Protein AF-A0A3K5JTF3-F1 (afdb_monomer)

Secondary structure (DSSP, 8-state):
--PPPHHHHHHHHHHHHHHHT-TTTTSHHHHHHHIIIIITTTHHHHHHHHHHTT-S-HHHHHHHHHT--HHHHHHHHHHHHTTTT-TTHHHHHHHS-------

Radius of gyration: 13.22 Å; Cα contacts (8 Å, |Δi|>4): 84; chains: 1; bounding box: 24×32×33 Å

Solvent-accessible surface area (backbone atoms only — not comparable to full-atom values): 6008 Å² total; per-residue (Å²): 133,89,76,77,52,72,66,60,52,52,52,50,54,50,54,52,52,58,47,70,70,42,90,58,49,82,38,68,69,52,39,43,50,44,44,30,64,43,49,49,67,40,41,72,60,52,52,50,49,28,54,73,72,68,42,94,39,61,41,59,43,48,15,66,73,70,73,45,55,54,68,39,38,45,49,46,51,56,60,46,59,75,31,63,86,47,95,57,28,44,61,61,43,65,72,49,76,80,68,66,81,81,125

pLDDT: mean 85.91, std 11.04, range [42.41, 94.75]

Mean predicted aligned error: 5.28 Å

Foldseek 3Di:
DDDDDPVLLVVLVVLLVVLLPDPCSVPQLNVLLCCLVPCLVCVVVLQVNCVVVVHPGSLRVVCVSSVHDSVLSVQSVVLLVVLSPPPPSSVVSSVDRRDGPPD

Structure (mmCIF, N/CA/C/O backbone):
data_AF-A0A3K5JTF3-F1
#
_entry.id   AF-A0A3K5JTF3-F1
#
loop_
_atom_site.group_PDB
_atom_site.id
_atom_site.type_symbol
_atom_site.label_atom_id
_atom_site.label_alt_id
_atom_site.label_comp_id
_atom_site.label_asym_id
_atom_site.label_entity_id
_atom_site.label_seq_id
_atom_site.pdbx_PDB_ins_code
_atom_site.Cartn_x
_atom_site.Cartn_y
_atom_site.Cartn_z
_atom_site.occupancy
_atom_site.B_iso_or_equiv
_atom_site.auth_seq_id
_atom_site.auth_comp_id
_atom_site.auth_asym_id
_atom_site.auth_atom_id
_atom_site.pdbx_PDB_model_num
ATOM 1 N N . MET A 1 1 ? -7.250 -12.355 18.679 1.00 44.47 1 MET A N 1
ATOM 2 C CA . MET A 1 1 ? -6.580 -11.072 18.383 1.00 44.47 1 MET A CA 1
ATOM 3 C C . MET A 1 1 ? -5.114 -11.390 18.124 1.00 44.47 1 MET A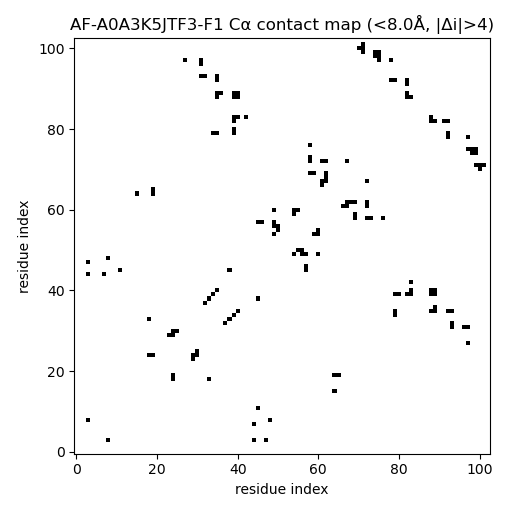 C 1
ATOM 5 O O . MET A 1 1 ? -4.430 -11.790 19.055 1.00 44.47 1 MET A O 1
ATOM 9 N N . GLN A 1 2 ? -4.667 -11.393 16.864 1.00 52.03 2 GLN A N 1
ATOM 10 C CA . GLN A 1 2 ? -3.254 -11.638 16.549 1.00 52.03 2 GLN A CA 1
ATOM 11 C C . GLN A 1 2 ? -2.470 -10.369 16.893 1.00 52.03 2 GLN A C 1
ATOM 13 O O . GLN A 1 2 ? -2.687 -9.321 16.290 1.00 52.03 2 GLN A O 1
ATOM 18 N N . TYR A 1 3 ? -1.619 -10.455 17.912 1.00 55.59 3 TYR A N 1
ATOM 19 C CA . TYR A 1 3 ? -0.697 -9.385 18.268 1.00 55.59 3 TYR A CA 1
ATOM 20 C C . TYR A 1 3 ? 0.485 -9.430 17.299 1.00 55.59 3 TYR A C 1
ATOM 22 O O . TYR A 1 3 ? 1.204 -10.427 17.241 1.00 55.59 3 TYR A O 1
ATOM 30 N N . ILE A 1 4 ? 0.677 -8.355 16.538 1.00 60.81 4 ILE A N 1
ATOM 31 C CA . ILE A 1 4 ? 1.922 -8.116 15.806 1.00 60.81 4 ILE A CA 1
ATOM 32 C C . ILE A 1 4 ? 3.049 -8.021 16.833 1.00 60.81 4 ILE A C 1
ATOM 34 O O . ILE A 1 4 ? 2.914 -7.320 17.841 1.00 60.81 4 ILE A O 1
ATOM 38 N N . LYS A 1 5 ? 4.153 -8.738 16.606 1.00 63.28 5 LYS A N 1
ATOM 39 C CA . LYS A 1 5 ? 5.325 -8.616 17.476 1.00 63.28 5 LYS A CA 1
ATOM 40 C C . LYS A 1 5 ? 5.875 -7.198 17.334 1.00 63.28 5 LYS A C 1
ATOM 42 O O . LYS A 1 5 ? 5.930 -6.672 16.230 1.00 63.28 5 LYS A O 1
ATOM 47 N N . SER A 1 6 ? 6.341 -6.589 18.422 1.00 63.56 6 SER A N 1
ATOM 48 C CA . SER A 1 6 ? 6.939 -5.238 18.399 1.00 63.56 6 SER A CA 1
ATOM 49 C C . SER A 1 6 ? 8.009 -5.059 17.308 1.00 63.56 6 SER A C 1
ATOM 51 O O . SER A 1 6 ? 8.143 -3.978 16.740 1.00 63.56 6 SER A O 1
ATOM 53 N N . TYR A 1 7 ? 8.722 -6.137 16.975 1.00 66.56 7 TYR A N 1
ATOM 54 C CA . TYR A 1 7 ? 9.679 -6.199 15.872 1.00 66.56 7 TYR A CA 1
ATOM 55 C C . TYR A 1 7 ? 9.057 -5.925 14.492 1.00 66.56 7 TYR A C 1
ATOM 57 O O . TYR A 1 7 ? 9.593 -5.128 13.726 1.00 66.56 7 TYR A O 1
ATOM 65 N N . ASP A 1 8 ? 7.921 -6.550 14.184 1.00 75.06 8 ASP A N 1
ATOM 66 C CA . ASP A 1 8 ? 7.235 -6.403 12.896 1.00 75.06 8 ASP A CA 1
ATOM 67 C C . ASP A 1 8 ? 6.706 -4.970 12.732 1.00 75.06 8 ASP A C 1
ATOM 69 O O . ASP 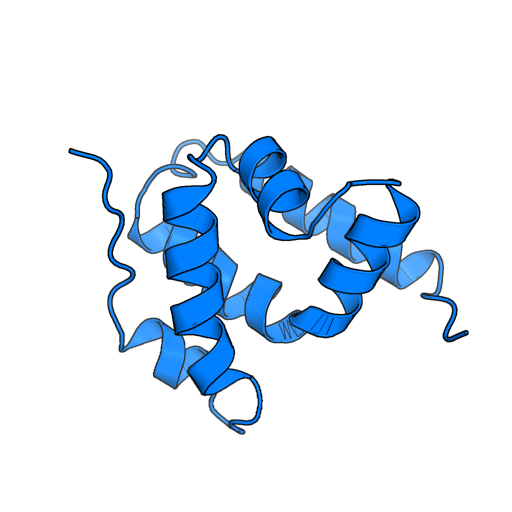A 1 8 ? 6.806 -4.375 11.663 1.00 75.06 8 ASP A O 1
ATOM 73 N N . PHE A 1 9 ? 6.229 -4.372 13.826 1.00 78.19 9 PHE A N 1
ATOM 74 C CA . PHE A 1 9 ? 5.804 -2.974 13.854 1.00 78.19 9 PHE A CA 1
ATOM 75 C C . PHE A 1 9 ? 6.962 -2.018 13.550 1.00 78.19 9 PHE A C 1
ATOM 77 O O . PHE A 1 9 ? 6.865 -1.184 12.651 1.00 78.19 9 PHE A O 1
ATOM 84 N N . ALA A 1 10 ? 8.087 -2.173 14.257 1.00 84.75 10 ALA A N 1
ATOM 85 C CA . ALA A 1 10 ? 9.283 -1.376 14.007 1.00 84.75 10 ALA A CA 1
ATOM 86 C C . ALA A 1 10 ? 9.766 -1.543 12.558 1.00 84.75 10 ALA A C 1
ATOM 88 O O . ALA A 1 10 ? 10.092 -0.556 11.902 1.00 84.75 10 ALA A O 1
ATOM 89 N N . HIS A 1 11 ? 9.734 -2.771 12.027 1.00 88.50 11 HIS A N 1
ATOM 90 C CA . HIS A 1 11 ? 10.071 -3.044 10.634 1.00 88.50 11 HIS A CA 1
ATOM 91 C C . HIS A 1 11 ? 9.194 -2.246 9.659 1.00 88.50 11 HIS A C 1
ATOM 93 O O . HIS A 1 11 ? 9.723 -1.620 8.734 1.00 88.50 11 HIS A O 1
ATOM 99 N N . TYR A 1 12 ? 7.873 -2.231 9.870 1.00 90.00 12 TYR A N 1
ATOM 100 C CA . TYR A 1 12 ? 6.955 -1.520 8.984 1.00 90.00 12 TYR A CA 1
ATOM 101 C C . TYR A 1 12 ? 7.153 -0.011 9.028 1.00 90.00 12 TYR A C 1
ATOM 103 O O . TYR A 1 12 ? 7.310 0.626 7.983 1.00 90.00 12 TYR A O 1
ATOM 111 N N . THR A 1 13 ? 7.234 0.547 10.232 1.00 87.31 13 THR A N 1
ATOM 112 C CA . THR A 1 13 ? 7.437 1.981 10.434 1.00 87.31 13 THR A CA 1
ATOM 113 C C . THR A 1 13 ? 8.778 2.438 9.860 1.00 87.31 13 THR A C 1
ATOM 115 O O . THR A 1 13 ? 8.837 3.451 9.167 1.00 87.31 13 THR A O 1
ATOM 118 N N . THR A 1 14 ? 9.858 1.671 10.047 1.00 92.56 14 THR A N 1
ATOM 119 C CA . THR A 1 14 ? 11.166 1.979 9.446 1.00 92.56 14 THR A CA 1
ATOM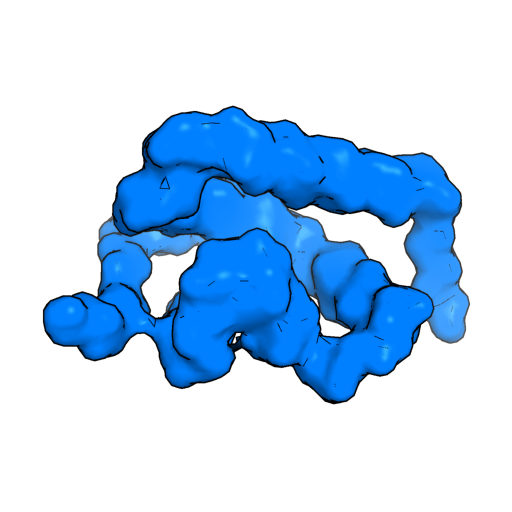 120 C C . THR A 1 14 ? 11.113 1.962 7.919 1.00 92.56 14 THR A C 1
ATOM 122 O O . THR A 1 14 ? 11.635 2.876 7.283 1.00 92.56 14 THR A O 1
ATOM 125 N N . ARG A 1 15 ? 10.468 0.958 7.310 1.00 92.81 15 ARG A N 1
ATOM 126 C CA . ARG A 1 15 ? 10.316 0.870 5.846 1.00 92.81 15 ARG A CA 1
ATOM 127 C C . ARG A 1 15 ? 9.541 2.059 5.280 1.00 92.81 15 ARG A C 1
ATOM 129 O O . ARG A 1 15 ? 9.981 2.634 4.285 1.00 92.81 15 ARG A O 1
ATOM 136 N N . ILE A 1 16 ? 8.440 2.445 5.927 1.00 92.75 16 ILE A N 1
ATOM 137 C CA . ILE A 1 16 ? 7.657 3.631 5.558 1.00 92.75 16 ILE A CA 1
ATOM 138 C C . ILE A 1 16 ? 8.514 4.894 5.693 1.00 92.75 16 ILE A C 1
ATOM 140 O O . ILE A 1 16 ? 8.641 5.649 4.734 1.00 92.75 16 ILE A O 1
ATOM 144 N N . ASN A 1 17 ? 9.192 5.090 6.824 1.00 92.25 17 ASN A N 1
ATOM 145 C CA . ASN A 1 17 ? 10.033 6.268 7.046 1.00 92.25 17 ASN A CA 1
ATOM 146 C C . ASN A 1 17 ? 11.165 6.388 6.017 1.00 92.25 17 ASN A C 1
ATOM 148 O O . ASN A 1 17 ? 11.400 7.472 5.484 1.00 92.25 17 ASN A O 1
ATOM 152 N N . HIS A 1 18 ? 11.838 5.282 5.686 1.00 93.75 18 HIS A N 1
ATOM 153 C CA . HIS A 1 18 ? 12.854 5.271 4.633 1.00 93.75 18 HIS A CA 1
ATOM 154 C C . HIS A 1 18 ? 12.272 5.645 3.267 1.00 93.75 18 HIS A C 1
ATOM 156 O O . HIS A 1 18 ? 12.910 6.377 2.511 1.00 93.75 18 HIS A O 1
ATOM 162 N N . PHE A 1 19 ? 11.058 5.190 2.946 1.00 93.69 19 PHE A N 1
ATOM 163 C CA . PHE A 1 19 ? 10.378 5.600 1.721 1.00 93.69 19 PHE A CA 1
ATOM 164 C C . PHE A 1 19 ? 10.076 7.104 1.712 1.00 93.69 19 PHE A C 1
ATOM 166 O O . PHE A 1 19 ? 10.369 7.782 0.728 1.00 93.69 19 PHE A O 1
ATOM 173 N N . LEU A 1 20 ? 9.571 7.655 2.820 1.00 92.12 20 LEU A N 1
ATOM 174 C CA . LEU A 1 20 ? 9.245 9.080 2.933 1.00 92.12 20 LEU A CA 1
ATOM 175 C C . LEU A 1 20 ? 10.470 9.994 2.815 1.00 92.12 20 LEU A C 1
ATOM 177 O O . LEU A 1 20 ? 10.344 11.138 2.385 1.00 92.12 20 LEU A O 1
ATOM 181 N N . GLN A 1 21 ? 11.667 9.504 3.127 1.00 93.94 21 GLN A N 1
ATOM 182 C CA . GLN A 1 21 ? 12.912 10.260 2.963 1.00 93.94 21 GLN A CA 1
ATOM 183 C C . GLN A 1 21 ? 13.409 10.323 1.509 1.00 93.94 21 GLN A C 1
ATOM 185 O O . GLN A 1 21 ? 14.306 11.110 1.199 1.00 93.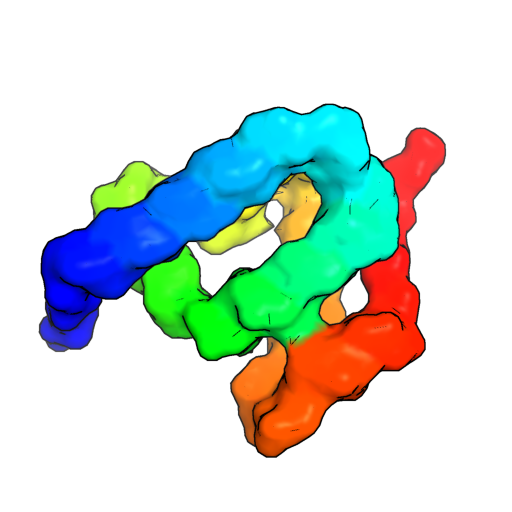94 21 GLN A O 1
ATOM 190 N N . ARG A 1 22 ? 12.835 9.533 0.593 1.00 92.88 22 ARG A N 1
ATOM 191 C CA . ARG A 1 22 ? 13.221 9.557 -0.821 1.00 92.88 22 ARG A CA 1
ATOM 192 C C . ARG A 1 22 ? 12.792 10.859 -1.499 1.00 92.88 22 ARG A C 1
ATOM 194 O O . ARG A 1 22 ? 11.652 11.303 -1.369 1.00 92.88 22 ARG A O 1
ATOM 201 N N . LYS A 1 23 ? 13.694 11.441 -2.296 1.00 92.00 23 LYS A N 1
ATOM 202 C CA . LYS A 1 23 ? 13.417 12.643 -3.108 1.00 92.00 23 LYS A CA 1
ATOM 203 C C . LYS A 1 23 ? 12.433 12.366 -4.247 1.00 92.00 23 LYS A C 1
ATOM 205 O O . LYS A 1 23 ? 11.659 13.237 -4.618 1.00 92.00 23 LYS A O 1
ATOM 210 N N . ASP A 1 24 ? 12.458 11.149 -4.780 1.00 91.88 24 ASP A N 1
ATOM 211 C CA . ASP A 1 24 ? 11.630 10.678 -5.890 1.00 91.88 24 ASP A CA 1
ATOM 212 C C . ASP A 1 24 ? 10.359 9.951 -5.419 1.00 91.88 24 ASP A C 1
ATOM 214 O O . ASP A 1 24 ? 9.713 9.280 -6.217 1.00 91.88 24 ASP A O 1
ATOM 218 N N . ARG A 1 25 ? 9.973 10.082 -4.139 1.00 88.75 25 ARG A N 1
ATOM 219 C CA . ARG A 1 25 ? 8.841 9.345 -3.546 1.00 88.75 25 ARG A CA 1
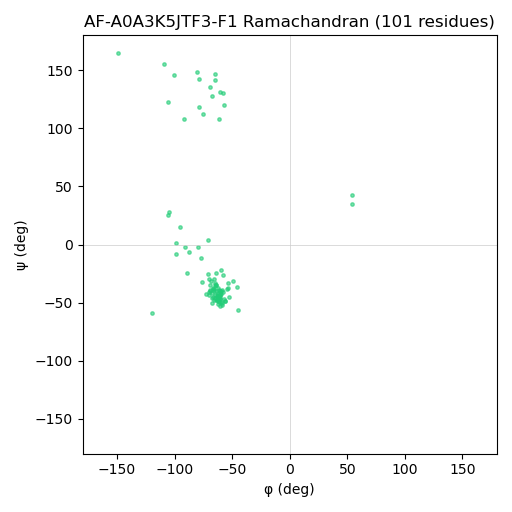ATOM 220 C C . ARG A 1 25 ? 7.488 9.597 -4.212 1.00 88.75 25 ARG A C 1
ATOM 222 O O . ARG A 1 25 ? 6.605 8.771 -4.064 1.00 88.75 25 ARG A O 1
ATOM 229 N N . GLN A 1 26 ? 7.332 10.720 -4.917 1.00 88.38 26 GLN A N 1
ATOM 230 C CA . GLN A 1 26 ? 6.120 11.060 -5.676 1.00 88.38 26 GLN A CA 1
ATOM 231 C C . GLN A 1 26 ? 6.171 10.577 -7.136 1.00 88.38 26 GLN A C 1
ATOM 233 O O . GLN A 1 26 ? 5.221 10.748 -7.892 1.00 88.38 26 GLN A O 1
ATOM 238 N N . ASN A 1 27 ? 7.279 9.971 -7.572 1.00 90.69 27 ASN A N 1
ATOM 239 C CA . ASN A 1 27 ? 7.340 9.354 -8.887 1.00 90.69 27 ASN A CA 1
ATOM 240 C C . ASN A 1 27 ? 6.411 8.134 -8.920 1.00 90.69 27 ASN A C 1
ATOM 242 O O . ASN A 1 27 ? 6.540 7.231 -8.093 1.00 90.69 27 ASN A O 1
ATOM 246 N N . ILE A 1 28 ? 5.530 8.071 -9.919 1.00 88.00 28 ILE A N 1
ATOM 247 C CA . ILE A 1 28 ? 4.536 6.999 -10.042 1.00 88.00 28 ILE A CA 1
ATOM 248 C C . ILE A 1 28 ? 5.150 5.594 -10.029 1.00 88.00 28 ILE A C 1
ATOM 250 O O . ILE A 1 28 ? 4.605 4.696 -9.399 1.00 88.00 28 ILE A O 1
ATOM 254 N N . LYS A 1 29 ? 6.319 5.396 -10.656 1.00 90.00 29 LYS A N 1
ATOM 255 C CA . LYS A 1 29 ? 6.998 4.090 -10.672 1.00 90.00 29 LYS A CA 1
ATOM 256 C C . LYS A 1 29 ? 7.536 3.717 -9.294 1.00 90.00 29 LYS A C 1
ATOM 258 O O . LYS A 1 29 ? 7.540 2.547 -8.936 1.00 90.00 29 LYS A O 1
ATOM 263 N N . VAL A 1 30 ? 7.993 4.709 -8.532 1.00 91.75 30 VAL A N 1
ATOM 264 C CA . VAL A 1 30 ? 8.527 4.527 -7.176 1.00 91.75 30 VAL A CA 1
ATOM 265 C C . VAL A 1 30 ? 7.397 4.231 -6.194 1.00 91.75 30 VAL A C 1
ATOM 267 O O . VAL A 1 30 ? 7.530 3.317 -5.382 1.00 91.75 30 VAL A O 1
ATOM 270 N N . LEU A 1 31 ? 6.273 4.946 -6.309 1.00 91.81 31 LEU A N 1
ATOM 271 C CA . LEU A 1 31 ? 5.044 4.635 -5.579 1.00 91.81 31 LEU A CA 1
ATOM 272 C C . LEU A 1 31 ? 4.573 3.222 -5.908 1.00 91.81 31 LEU A C 1
ATOM 274 O O . LEU A 1 31 ? 4.392 2.418 -4.999 1.00 91.81 31 LEU A O 1
ATOM 278 N N . GLN A 1 32 ? 4.447 2.895 -7.194 1.00 91.12 32 GLN A N 1
ATOM 279 C CA . GLN A 1 32 ? 4.017 1.574 -7.635 1.00 91.12 32 GLN A CA 1
ATOM 280 C C . GLN A 1 32 ? 4.903 0.463 -7.091 1.00 91.12 32 GLN A C 1
ATOM 282 O O . GLN A 1 32 ? 4.384 -0.494 -6.519 1.00 91.12 32 GLN A O 1
ATOM 287 N N . ASP A 1 33 ? 6.224 0.597 -7.202 1.00 93.12 33 ASP A N 1
ATOM 288 C CA . ASP A 1 33 ? 7.128 -0.408 -6.655 1.00 93.12 33 ASP A CA 1
ATOM 289 C C . ASP A 1 33 ? 6.953 -0.569 -5.142 1.00 93.12 33 ASP A C 1
ATOM 291 O O . ASP A 1 33 ? 6.920 -1.697 -4.654 1.00 93.12 33 ASP A O 1
ATOM 295 N N . PHE A 1 34 ? 6.751 0.519 -4.396 1.00 94.50 34 PHE A N 1
ATOM 296 C CA . PHE A 1 34 ? 6.525 0.432 -2.955 1.00 94.50 34 PHE A CA 1
ATOM 297 C C . PHE A 1 34 ? 5.187 -0.229 -2.604 1.00 94.50 34 PHE A C 1
ATOM 299 O O . PHE A 1 34 ? 5.136 -1.128 -1.762 1.00 94.50 34 PHE A O 1
ATOM 306 N N . PHE A 1 35 ? 4.104 0.164 -3.271 1.00 93.81 35 PHE A N 1
ATOM 307 C CA . PHE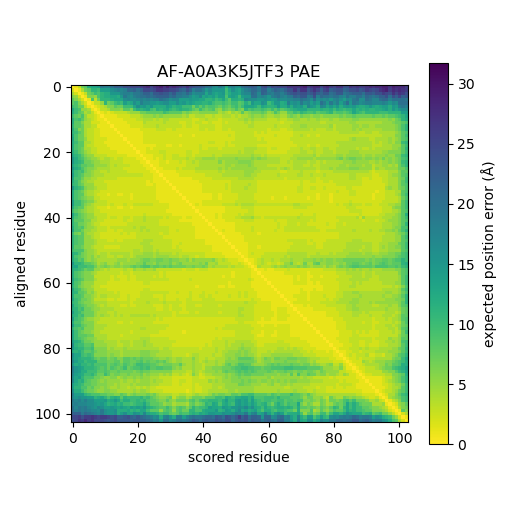 A 1 35 ? 2.785 -0.423 -3.060 1.00 93.81 35 PHE A CA 1
ATOM 308 C C . PHE A 1 35 ? 2.772 -1.919 -3.414 1.00 93.81 35 PHE A C 1
ATOM 310 O O . PHE A 1 35 ? 2.339 -2.734 -2.598 1.00 93.81 35 PHE A O 1
ATOM 317 N N . CYS A 1 36 ? 3.331 -2.305 -4.563 1.00 92.31 36 CYS A N 1
ATOM 318 C CA . CYS A 1 36 ? 3.403 -3.700 -5.001 1.00 92.31 36 CYS A CA 1
ATOM 319 C C . CYS A 1 36 ? 4.365 -4.555 -4.163 1.00 92.31 36 CYS A C 1
ATOM 321 O O . CYS A 1 36 ? 4.084 -5.721 -3.881 1.00 92.31 36 CYS A O 1
ATOM 323 N N . SER A 1 37 ? 5.520 -4.009 -3.777 1.00 91.38 37 SER A N 1
ATOM 324 C CA . SER A 1 37 ? 6.575 -4.785 -3.112 1.00 91.38 37 SER A CA 1
ATOM 325 C C . SER A 1 37 ? 6.438 -4.813 -1.593 1.00 91.38 37 SER A C 1
ATOM 327 O O . SER A 1 37 ? 6.950 -5.734 -0.960 1.00 91.38 37 SER A O 1
ATOM 329 N N . PHE A 1 38 ? 5.783 -3.817 -0.994 1.00 93.19 38 PHE A N 1
ATOM 330 C CA . PHE A 1 38 ? 5.696 -3.684 0.456 1.00 93.19 38 PHE A CA 1
ATOM 331 C C . PHE A 1 38 ? 4.252 -3.715 0.960 1.00 93.19 38 PHE A C 1
ATOM 333 O O . PHE A 1 38 ? 3.909 -4.625 1.711 1.00 93.19 38 PHE A O 1
ATOM 340 N N . ILE A 1 39 ? 3.387 -2.800 0.512 1.00 93.69 39 ILE A N 1
ATOM 341 C CA . ILE A 1 39 ? 1.998 -2.734 1.007 1.00 93.69 39 ILE A CA 1
ATOM 342 C C . ILE A 1 39 ? 1.227 -4.016 0.673 1.00 93.69 39 ILE A C 1
ATOM 344 O O . ILE A 1 39 ? 0.647 -4.635 1.560 1.00 93.69 39 ILE A O 1
ATOM 348 N N . LEU A 1 40 ? 1.285 -4.475 -0.578 1.00 92.06 40 LEU A N 1
ATOM 349 C CA . LEU A 1 40 ? 0.661 -5.726 -1.015 1.00 92.06 40 LEU A CA 1
ATOM 350 C C . LEU A 1 40 ? 1.279 -6.962 -0.348 1.00 92.06 40 LEU A C 1
ATOM 352 O O . LEU A 1 40 ? 0.597 -7.954 -0.071 1.00 92.06 40 LEU A O 1
ATOM 356 N N . TYR A 1 41 ? 2.588 -6.933 -0.099 1.00 88.75 41 TYR A N 1
ATOM 357 C CA . TYR A 1 41 ? 3.269 -8.072 0.503 1.00 88.75 41 TYR A CA 1
ATOM 358 C C . TYR A 1 41 ? 2.874 -8.251 1.972 1.00 88.75 41 TYR A C 1
ATOM 360 O O . TYR A 1 41 ? 2.576 -9.373 2.381 1.00 88.75 41 TYR A O 1
ATOM 368 N N . TYR A 1 42 ? 2.805 -7.146 2.717 1.00 89.56 42 TYR A N 1
ATOM 369 C CA . TYR A 1 42 ? 2.510 -7.098 4.149 1.00 89.56 42 TYR A CA 1
ATOM 370 C C . TYR A 1 42 ? 1.088 -6.610 4.456 1.00 89.56 42 TYR A C 1
ATOM 372 O O . TYR A 1 42 ? 0.858 -6.051 5.525 1.00 89.56 42 TYR A O 1
ATOM 380 N N . TRP A 1 43 ? 0.134 -6.828 3.545 1.00 89.31 43 TRP A N 1
ATOM 381 C CA . TRP A 1 43 ? -1.225 -6.272 3.602 1.00 89.31 43 TRP A CA 1
ATOM 382 C C . TRP A 1 43 ? -1.877 -6.370 4.988 1.00 89.31 43 TRP A C 1
ATOM 384 O O . TRP A 1 43 ? -2.237 -5.354 5.580 1.00 89.31 43 TRP A O 1
ATOM 394 N N . ASP A 1 44 ? -1.965 -7.578 5.549 1.00 88.81 44 ASP A N 1
ATOM 395 C CA . ASP A 1 44 ? -2.588 -7.798 6.861 1.00 88.81 44 ASP A CA 1
ATOM 396 C C . ASP A 1 44 ? -1.818 -7.103 7.992 1.00 88.81 44 ASP A C 1
ATOM 398 O O . ASP A 1 44 ? -2.415 -6.566 8.927 1.00 88.81 44 ASP A O 1
ATOM 402 N N . GLY A 1 45 ? -0.488 -7.054 7.881 1.00 90.06 45 GLY A N 1
ATOM 403 C CA . GLY A 1 45 ? 0.381 -6.324 8.800 1.00 90.06 45 GLY A CA 1
ATOM 404 C C . GLY A 1 45 ? 0.114 -4.819 8.780 1.00 90.06 45 GLY A C 1
ATOM 405 O O . GLY A 1 45 ? 0.001 -4.202 9.837 1.00 90.06 45 GLY A O 1
ATOM 406 N N . ILE A 1 46 ? -0.065 -4.244 7.589 1.00 91.31 46 ILE A N 1
ATOM 407 C CA . ILE A 1 46 ? -0.409 -2.829 7.401 1.00 91.31 46 ILE A CA 1
ATOM 408 C C . ILE A 1 46 ? -1.820 -2.525 7.924 1.00 91.31 46 ILE A C 1
ATOM 410 O O . ILE A 1 46 ? -2.012 -1.521 8.609 1.00 91.31 46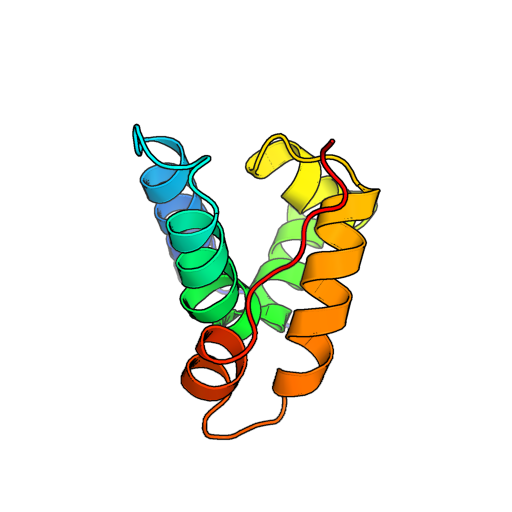 ILE A O 1
ATOM 414 N N . VAL A 1 47 ? -2.802 -3.400 7.678 1.00 90.31 47 VAL A N 1
ATOM 415 C CA . VAL A 1 47 ? -4.167 -3.252 8.222 1.00 90.31 47 VAL A CA 1
ATOM 416 C C . VAL A 1 47 ? -4.155 -3.248 9.752 1.00 90.31 47 VAL A C 1
ATOM 418 O O . VAL A 1 47 ? -4.870 -2.476 10.393 1.00 90.31 47 VAL A O 1
ATOM 421 N N . LEU A 1 48 ? -3.352 -4.111 10.365 1.00 89.38 48 LEU A N 1
ATOM 422 C CA . LEU A 1 48 ? -3.208 -4.160 11.817 1.00 89.38 48 LEU A CA 1
ATOM 423 C C . LEU A 1 48 ? -2.461 -2.933 12.365 1.00 89.38 48 LEU A C 1
ATOM 425 O O . LEU A 1 48 ? -2.897 -2.384 13.376 1.00 89.38 48 LEU A O 1
ATOM 429 N N . LEU A 1 49 ? -1.406 -2.467 11.687 1.00 88.69 49 LEU A N 1
ATOM 430 C CA . LEU A 1 49 ? -0.700 -1.218 12.008 1.00 88.69 49 LEU A CA 1
ATOM 431 C C . LEU A 1 49 ? -1.666 -0.022 12.011 1.00 88.69 49 LEU A C 1
ATOM 433 O O . LEU A 1 49 ? -1.736 0.707 12.995 1.00 88.69 49 LEU A O 1
ATOM 437 N N . CYS A 1 50 ? -2.487 0.114 10.968 1.00 90.69 50 CYS A N 1
ATOM 438 C CA . CYS A 1 50 ? -3.537 1.131 10.867 1.00 90.69 50 CYS A CA 1
ATOM 439 C C . CYS A 1 50 ? -4.475 1.128 12.090 1.00 90.69 50 CYS A C 1
ATOM 441 O O . CYS A 1 50 ? -4.782 2.180 12.654 1.00 90.69 50 CYS A O 1
ATOM 443 N N . LYS A 1 51 ? -4.911 -0.060 12.533 1.00 89.00 51 LYS A N 1
ATOM 444 C CA . LYS A 1 51 ? -5.769 -0.207 13.722 1.00 89.00 51 LYS A CA 1
ATOM 445 C C . LYS A 1 51 ? -5.052 0.200 15.011 1.00 89.00 51 LYS A C 1
ATOM 447 O O . LYS A 1 51 ? -5.677 0.787 15.890 1.00 89.00 51 LYS A O 1
ATOM 452 N N . GLN A 1 52 ? -3.762 -0.112 15.142 1.00 86.06 52 GLN A N 1
ATOM 453 C CA . GLN A 1 52 ? -2.961 0.257 16.315 1.00 86.06 52 GLN A CA 1
ATOM 454 C C . GLN A 1 52 ? -2.709 1.764 16.399 1.00 86.06 52 GLN A C 1
ATOM 456 O O . GLN A 1 52 ? -2.829 2.338 17.480 1.00 86.06 52 GLN A O 1
ATOM 461 N N . GLU A 1 53 ? -2.470 2.408 15.258 1.00 85.75 53 GLU A N 1
ATOM 462 C CA . GLU A 1 53 ? -2.379 3.868 15.112 1.00 85.75 53 GLU A CA 1
ATOM 463 C C . GLU A 1 53 ? -3.745 4.574 15.251 1.00 85.75 53 GLU A C 1
ATOM 465 O O . GLU A 1 53 ? -3.842 5.790 15.092 1.00 85.75 53 GLU A O 1
ATOM 470 N N . LYS A 1 54 ? -4.815 3.821 15.562 1.00 88.50 54 LYS A N 1
ATOM 471 C CA . LYS A 1 54 ? -6.191 4.308 15.759 1.00 88.50 54 LYS A CA 1
ATOM 472 C C . LYS A 1 54 ? -6.713 5.128 14.576 1.00 88.50 54 LYS A C 1
ATOM 474 O O . LYS A 1 54 ? -7.465 6.084 14.763 1.00 88.50 54 LYS A O 1
ATOM 479 N N . LYS A 1 55 ? -6.311 4.760 13.360 1.00 88.31 55 LYS A N 1
ATOM 480 C CA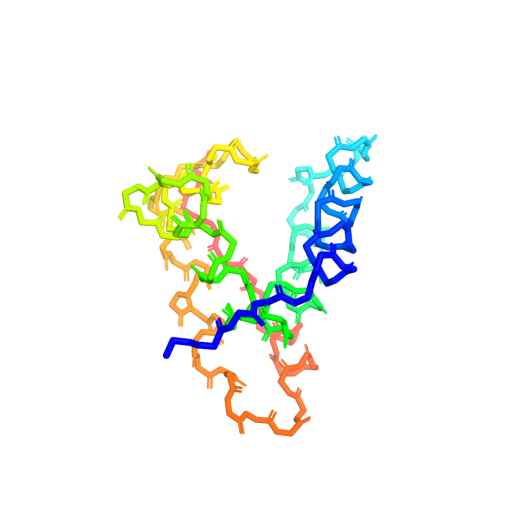 . LYS A 1 55 ? -6.800 5.388 12.132 1.00 88.31 55 LYS A CA 1
ATOM 481 C C . LYS A 1 55 ? -8.158 4.813 11.748 1.00 88.31 55 LYS A C 1
ATOM 483 O O . LYS A 1 55 ? -8.440 3.646 12.014 1.00 88.31 55 LYS A O 1
ATOM 488 N N . GLU A 1 56 ? -8.985 5.650 11.129 1.00 88.00 56 GLU A N 1
ATOM 489 C CA . GLU A 1 56 ? -10.361 5.311 10.753 1.00 88.00 56 GLU A CA 1
ATOM 490 C C . GLU A 1 56 ? -10.413 4.198 9.698 1.00 88.00 56 GLU A C 1
ATOM 492 O O . GLU A 1 56 ? -11.185 3.248 9.828 1.00 88.00 56 GLU A O 1
ATOM 497 N N . SER A 1 57 ? -9.542 4.274 8.689 1.00 92.81 57 SER A N 1
ATOM 498 C CA . SER A 1 57 ? -9.419 3.260 7.646 1.00 92.81 57 SER A CA 1
ATOM 499 C C . SER A 1 57 ? -7.988 3.161 7.112 1.00 92.81 57 SER A C 1
ATOM 501 O O . SER A 1 57 ? -7.163 4.056 7.329 1.00 92.81 57 SER A O 1
ATOM 503 N N . ILE A 1 58 ? -7.688 2.068 6.400 1.00 93.06 58 ILE A N 1
ATOM 504 C CA . ILE A 1 58 ? -6.383 1.884 5.750 1.00 93.06 58 ILE A CA 1
ATOM 505 C C . ILE A 1 58 ? -6.155 2.944 4.670 1.00 93.06 58 ILE A C 1
ATOM 507 O O . ILE A 1 58 ? -5.038 3.425 4.515 1.00 93.06 58 ILE A O 1
ATOM 511 N N . GLU A 1 59 ? -7.210 3.359 3.974 1.00 94.75 59 GLU A N 1
ATOM 512 C CA . GLU A 1 59 ? -7.165 4.436 2.993 1.00 94.75 59 GLU A CA 1
ATOM 513 C C . GLU A 1 59 ? -6.710 5.732 3.659 1.00 94.75 59 GLU A C 1
ATOM 515 O O . GLU A 1 59 ? -5.748 6.337 3.196 1.00 94.75 59 GLU A O 1
ATOM 520 N N . HIS A 1 60 ? -7.330 6.097 4.788 1.00 93.12 60 HIS A N 1
ATOM 521 C CA . HIS A 1 60 ? -6.991 7.310 5.535 1.00 93.12 60 HIS A CA 1
ATOM 522 C C . HIS A 1 60 ? -5.564 7.265 6.086 1.00 93.12 60 HIS A C 1
ATOM 524 O O . HIS A 1 60 ? -4.823 8.246 6.062 1.00 93.12 60 HIS A O 1
ATOM 530 N N . PHE A 1 61 ? -5.147 6.098 6.572 1.00 94.06 61 PHE A N 1
ATOM 531 C CA . PHE A 1 61 ? -3.787 5.901 7.053 1.00 94.06 61 PHE A CA 1
ATOM 532 C C . PHE A 1 61 ? -2.748 6.095 5.941 1.00 94.06 61 PHE A C 1
ATOM 534 O O . PHE A 1 61 ? -1.752 6.795 6.125 1.00 94.06 61 PHE A O 1
ATOM 541 N N . LEU A 1 62 ? -2.975 5.493 4.773 1.00 93.81 62 LEU A N 1
ATOM 542 C CA . LEU A 1 62 ? -2.036 5.579 3.660 1.00 93.81 62 LEU A CA 1
ATOM 543 C C . LEU A 1 62 ? -2.110 6.947 2.961 1.00 93.81 62 LEU A C 1
ATOM 545 O O . LEU A 1 62 ? -1.072 7.445 2.532 1.00 93.81 62 LEU A O 1
ATOM 549 N N . SER A 1 63 ? -3.272 7.604 2.899 1.00 93.75 63 SER A N 1
ATOM 550 C CA . SER A 1 63 ? -3.388 8.960 2.343 1.00 93.75 63 SER A CA 1
ATOM 551 C C . SER A 1 63 ? -2.534 9.955 3.122 1.00 93.75 63 SER A C 1
ATOM 553 O O . SER A 1 63 ? -1.817 10.750 2.518 1.00 93.75 63 SER A O 1
ATOM 555 N N . GLU A 1 64 ? -2.535 9.867 4.456 1.00 91.50 64 GLU A N 1
ATOM 556 C CA . GLU A 1 64 ? -1.673 10.692 5.308 1.00 91.50 64 GLU A CA 1
ATOM 557 C C . GLU A 1 64 ? -0.187 10.392 5.076 1.00 91.50 64 GLU A C 1
ATOM 559 O O . GLU A 1 64 ? 0.602 11.317 4.878 1.00 91.50 64 GLU A O 1
ATOM 564 N N . ILE A 1 65 ? 0.198 9.109 5.056 1.00 91.25 65 ILE A N 1
ATOM 565 C CA . ILE A 1 65 ? 1.595 8.696 4.857 1.00 91.25 65 ILE A CA 1
ATOM 566 C C . ILE A 1 65 ? 2.125 9.185 3.508 1.00 91.25 65 ILE A C 1
ATOM 568 O O . ILE A 1 65 ? 3.177 9.817 3.448 1.00 91.25 65 ILE A O 1
ATOM 572 N N . PHE A 1 66 ? 1.419 8.887 2.419 1.00 90.44 66 PHE A N 1
ATOM 573 C CA . PHE A 1 66 ? 1.905 9.160 1.066 1.00 90.44 66 PHE A CA 1
ATOM 574 C C . PHE A 1 66 ? 1.568 10.569 0.573 1.00 90.44 66 PHE A C 1
ATOM 576 O O . PHE A 1 66 ? 2.067 10.974 -0.479 1.00 90.44 66 PHE A O 1
ATOM 583 N N . SER A 1 67 ? 0.781 11.330 1.344 1.00 89.81 67 SER A N 1
ATOM 584 C CA . SER A 1 67 ? 0.241 12.634 0.937 1.00 89.81 67 SER A CA 1
ATOM 585 C C . SER A 1 67 ? -0.508 12.545 -0.399 1.00 89.81 67 SER A C 1
ATOM 587 O O . SER A 1 67 ? -0.322 13.382 -1.279 1.00 89.81 67 SER A O 1
ATOM 589 N N . LEU A 1 68 ? -1.310 11.490 -0.555 1.00 90.44 68 LEU A N 1
ATOM 590 C CA . LEU A 1 68 ? -2.148 11.233 -1.728 1.00 90.44 68 LEU A CA 1
ATOM 591 C C . LEU A 1 68 ? -3.617 11.426 -1.364 1.00 90.44 68 LEU A C 1
ATOM 593 O O . LEU A 1 68 ? -3.999 11.261 -0.205 1.00 90.44 68 LEU A O 1
ATOM 597 N N . GLU A 1 69 ? -4.455 11.738 -2.349 1.00 92.25 69 GLU A N 1
ATOM 598 C CA . GLU A 1 69 ? -5.895 11.814 -2.121 1.00 92.25 69 GLU A CA 1
ATOM 599 C C . GLU A 1 69 ? -6.471 10.439 -1.756 1.00 92.25 69 GLU A C 1
ATOM 601 O O . GLU A 1 69 ? -6.047 9.399 -2.264 1.00 92.25 69 GLU A O 1
ATOM 606 N N . MET A 1 70 ? -7.502 10.430 -0.909 1.00 92.44 70 MET A N 1
ATOM 607 C CA . MET A 1 70 ? -8.211 9.206 -0.514 1.00 92.44 70 MET A CA 1
ATOM 608 C C . MET A 1 70 ? -8.704 8.391 -1.715 1.00 92.44 70 MET A C 1
ATOM 610 O O . MET A 1 70 ? -8.640 7.164 -1.696 1.00 92.44 70 MET A O 1
ATOM 614 N N . ASN A 1 71 ? -9.166 9.064 -2.773 1.00 91.50 71 ASN A N 1
ATOM 615 C CA . ASN A 1 71 ? -9.644 8.410 -3.992 1.00 91.50 71 ASN A CA 1
ATOM 616 C C . ASN A 1 71 ? -8.520 7.678 -4.734 1.00 91.50 71 ASN A C 1
ATOM 618 O O . ASN A 1 71 ? -8.734 6.566 -5.215 1.00 91.50 71 ASN A O 1
ATOM 622 N N . ASP A 1 72 ? -7.329 8.276 -4.788 1.00 90.81 72 ASP A N 1
ATOM 623 C CA . ASP A 1 72 ? -6.149 7.671 -5.401 1.00 90.81 72 ASP A CA 1
ATOM 624 C C . ASP A 1 72 ? -5.695 6.445 -4.604 1.00 90.81 72 ASP A C 1
ATOM 626 O O . ASP A 1 72 ? -5.473 5.379 -5.175 1.00 90.81 72 ASP A O 1
ATOM 630 N N . ILE A 1 73 ? -5.641 6.551 -3.273 1.00 93.50 73 ILE A N 1
ATOM 631 C CA . ILE A 1 73 ? -5.320 5.411 -2.405 1.00 93.50 73 ILE A CA 1
ATOM 632 C C . ILE A 1 73 ? -6.345 4.286 -2.558 1.00 93.50 73 ILE A C 1
ATOM 634 O O . ILE A 1 73 ? -5.958 3.127 -2.685 1.00 93.50 73 ILE A O 1
ATOM 638 N N . ASN A 1 74 ? -7.638 4.607 -2.571 1.00 92.62 74 ASN A N 1
ATOM 639 C CA . ASN A 1 74 ? -8.697 3.616 -2.743 1.00 92.62 74 ASN A CA 1
ATOM 640 C C . ASN A 1 74 ? -8.557 2.882 -4.089 1.00 92.62 74 ASN A C 1
ATOM 642 O O . ASN A 1 74 ? -8.612 1.652 -4.144 1.00 92.62 74 ASN A O 1
ATOM 646 N N . LEU A 1 75 ? -8.275 3.617 -5.170 1.00 90.75 75 LEU A N 1
ATOM 647 C CA . LEU A 1 75 ? -8.020 3.030 -6.484 1.00 90.75 75 LEU A CA 1
ATOM 648 C C . LEU A 1 75 ? -6.800 2.096 -6.464 1.00 90.75 75 LEU A C 1
ATOM 650 O O . LEU A 1 75 ? -6.900 0.959 -6.931 1.00 90.75 75 LEU A O 1
ATOM 654 N N . ILE A 1 76 ? -5.685 2.533 -5.869 1.00 90.81 76 ILE A N 1
ATOM 655 C CA . ILE A 1 76 ? -4.476 1.713 -5.718 1.00 90.81 76 ILE A CA 1
ATOM 656 C C . ILE A 1 76 ? -4.788 0.442 -4.923 1.00 90.81 76 ILE A C 1
ATOM 658 O O . ILE A 1 76 ? -4.477 -0.656 -5.374 1.00 90.81 76 ILE A O 1
ATOM 662 N N . LEU A 1 77 ? -5.429 0.555 -3.757 1.00 91.94 77 LEU A N 1
ATOM 663 C CA . LEU A 1 77 ? -5.760 -0.592 -2.908 1.00 91.94 77 LEU A CA 1
ATOM 664 C C . LEU A 1 77 ? -6.712 -1.572 -3.600 1.00 91.94 77 LEU A C 1
ATOM 666 O O . LEU A 1 77 ? -6.534 -2.783 -3.468 1.00 91.94 77 LEU A O 1
ATOM 670 N N . SER A 1 78 ? -7.676 -1.072 -4.374 1.00 90.25 78 SER A N 1
ATOM 671 C CA . SER A 1 78 ? -8.568 -1.899 -5.191 1.00 90.25 78 SER A CA 1
ATOM 672 C C . SER A 1 78 ? -7.793 -2.695 -6.248 1.00 90.25 78 SER A C 1
ATOM 674 O O . SER A 1 78 ? -7.997 -3.904 -6.384 1.00 90.25 78 SER A O 1
ATOM 676 N N . GLN A 1 79 ? -6.838 -2.057 -6.936 1.00 88.69 79 GLN A N 1
ATOM 677 C CA . GLN A 1 79 ? -5.945 -2.725 -7.891 1.00 88.69 79 GLN A CA 1
ATOM 678 C C . GLN A 1 79 ? -5.061 -3.771 -7.196 1.00 88.69 79 GLN A C 1
ATOM 680 O O . GLN A 1 79 ? -5.006 -4.920 -7.628 1.00 88.69 79 GLN A O 1
ATOM 685 N N . LEU A 1 80 ? -4.432 -3.417 -6.072 1.00 90.06 80 LEU A N 1
ATOM 686 C CA . LEU A 1 80 ? -3.612 -4.335 -5.274 1.00 90.06 80 LEU A CA 1
ATOM 687 C C . LEU A 1 80 ? -4.403 -5.553 -4.778 1.00 90.06 80 LEU A C 1
ATOM 689 O O . LEU A 1 80 ? -3.886 -6.672 -4.767 1.00 90.06 80 LEU A O 1
ATOM 693 N N . GLY A 1 81 ? -5.659 -5.346 -4.377 1.00 86.75 81 GLY A N 1
ATOM 694 C CA . GLY A 1 81 ? -6.531 -6.385 -3.836 1.00 86.75 81 GLY A CA 1
ATOM 695 C C . GLY A 1 81 ? -6.746 -7.565 -4.787 1.00 86.75 81 GLY A C 1
ATOM 696 O O . GLY A 1 81 ? -6.951 -8.685 -4.315 1.00 86.75 81 GLY A O 1
ATOM 697 N N . GLN A 1 82 ? -6.623 -7.343 -6.100 1.00 88.56 82 GLN A N 1
ATOM 698 C CA . GLN A 1 82 ? -6.721 -8.385 -7.129 1.00 88.56 82 GLN A CA 1
ATOM 699 C C . GLN A 1 82 ? -5.577 -9.404 -7.033 1.00 88.56 82 GLN A C 1
ATOM 701 O O . GLN A 1 82 ? -5.769 -10.583 -7.322 1.00 88.56 82 GLN A O 1
ATOM 706 N N . PHE A 1 83 ? -4.408 -8.977 -6.550 1.00 88.94 83 PHE A N 1
ATOM 707 C CA . PHE A 1 83 ? -3.195 -9.795 -6.505 1.00 88.94 83 PHE A CA 1
ATOM 708 C C . PHE A 1 83 ? -2.929 -10.422 -5.136 1.00 88.94 83 PHE A C 1
ATOM 710 O O . PHE A 1 83 ? -2.027 -11.245 -5.011 1.00 88.94 83 PHE A O 1
ATOM 717 N N . LYS A 1 84 ? -3.682 -10.068 -4.085 1.00 83.81 84 LYS A N 1
ATOM 718 C CA . LYS A 1 84 ? -3.345 -10.424 -2.688 1.00 83.81 84 LYS A CA 1
ATOM 719 C C . LYS A 1 84 ? -3.109 -11.924 -2.448 1.00 83.81 84 LYS A C 1
ATOM 721 O O . LYS A 1 84 ? -2.272 -12.285 -1.624 1.00 83.81 84 LYS A O 1
ATOM 726 N N . ASN A 1 85 ? -3.828 -12.772 -3.187 1.00 84.44 85 ASN A N 1
ATOM 727 C CA . ASN A 1 85 ? -3.799 -14.231 -3.068 1.00 84.44 85 ASN A CA 1
ATOM 728 C C . ASN A 1 85 ? -2.898 -14.911 -4.114 1.00 84.44 85 ASN A C 1
ATOM 730 O O . ASN A 1 85 ? -2.826 -16.138 -4.141 1.00 84.44 85 ASN A O 1
ATOM 734 N N . SER A 1 86 ? -2.237 -14.146 -4.986 1.00 87.06 86 SER A N 1
ATOM 735 C CA . SER A 1 86 ? -1.348 -14.699 -6.005 1.00 87.06 86 SER A CA 1
ATOM 736 C C . SER A 1 86 ? 0.013 -15.076 -5.421 1.00 87.06 86 SER A C 1
ATOM 738 O O . SER A 1 86 ? 0.591 -14.359 -4.599 1.00 87.06 86 SER A O 1
ATOM 740 N N . THR A 1 87 ? 0.572 -16.187 -5.901 1.00 84.62 87 THR A N 1
ATOM 741 C CA . THR A 1 87 ? 1.953 -16.591 -5.610 1.00 84.62 87 THR A CA 1
ATOM 742 C C . THR A 1 87 ? 2.965 -15.595 -6.190 1.00 84.62 87 THR A C 1
ATOM 744 O O . THR A 1 87 ? 3.985 -15.332 -5.559 1.00 84.62 87 THR A O 1
ATOM 747 N N . ASN A 1 88 ? 2.658 -14.973 -7.336 1.00 87.00 88 ASN A N 1
ATOM 748 C CA . ASN A 1 88 ? 3.520 -14.007 -8.029 1.00 87.00 88 ASN A CA 1
ATOM 749 C C . ASN A 1 88 ? 3.027 -12.560 -7.881 1.00 87.00 88 ASN A C 1
ATOM 751 O O . ASN A 1 88 ? 3.357 -11.698 -8.699 1.00 87.00 88 ASN A O 1
ATOM 755 N N . LYS A 1 89 ? 2.286 -12.275 -6.801 1.00 85.50 89 LYS A N 1
ATOM 756 C CA . LYS A 1 89 ? 1.571 -11.012 -6.561 1.00 85.50 89 LYS A CA 1
ATOM 757 C C . LYS A 1 89 ? 2.365 -9.737 -6.845 1.00 85.50 89 LYS A C 1
ATOM 759 O O . LYS A 1 89 ? 1.809 -8.772 -7.352 1.00 85.50 89 LYS A O 1
ATOM 764 N N . ARG A 1 90 ? 3.671 -9.722 -6.552 1.00 86.44 90 ARG A N 1
ATOM 765 C CA . ARG A 1 90 ? 4.541 -8.570 -6.834 1.00 86.44 90 ARG A CA 1
ATOM 766 C C . ARG A 1 90 ? 4.723 -8.341 -8.335 1.00 86.44 90 ARG A C 1
ATOM 768 O O . ARG A 1 90 ? 4.596 -7.208 -8.773 1.00 86.44 90 ARG A O 1
ATOM 775 N N . LEU A 1 91 ? 5.074 -9.384 -9.089 1.00 86.25 91 LEU A N 1
ATOM 776 C CA . LEU A 1 91 ? 5.335 -9.268 -10.528 1.00 86.25 91 LEU A CA 1
ATOM 777 C C . LEU A 1 91 ? 4.054 -8.878 -11.263 1.00 86.25 91 LEU A C 1
ATOM 779 O O . LEU A 1 91 ? 4.056 -7.911 -12.012 1.00 86.25 91 LEU A O 1
ATOM 783 N N . GLU A 1 92 ? 2.949 -9.547 -10.940 1.00 87.19 92 GLU A N 1
ATOM 784 C CA . GLU A 1 92 ? 1.635 -9.251 -11.521 1.00 87.19 92 GLU A CA 1
ATOM 785 C C . GLU A 1 92 ? 1.187 -7.812 -11.222 1.00 87.19 92 GLU A C 1
ATOM 787 O O . GLU A 1 92 ? 0.691 -7.116 -12.103 1.00 87.19 92 GLU A O 1
ATOM 792 N N . CYS A 1 93 ? 1.435 -7.327 -10.003 1.00 89.00 93 CYS A N 1
ATOM 793 C CA . CYS A 1 93 ? 1.161 -5.942 -9.635 1.00 89.00 93 CYS A CA 1
ATOM 794 C C . CYS A 1 93 ? 2.053 -4.929 -10.371 1.00 89.00 93 CYS A C 1
ATOM 796 O O . CYS A 1 93 ? 1.596 -3.852 -10.747 1.00 89.00 93 CYS A O 1
ATOM 798 N N . LEU A 1 94 ? 3.335 -5.243 -10.577 1.00 88.38 94 LEU A N 1
ATOM 799 C CA . LEU A 1 94 ? 4.261 -4.368 -11.302 1.00 88.38 94 LEU A CA 1
ATOM 800 C C . LEU A 1 94 ? 3.940 -4.297 -12.804 1.00 88.38 94 LEU A C 1
ATOM 802 O O . LEU A 1 94 ? 4.172 -3.256 -13.421 1.00 88.38 94 LEU A O 1
ATOM 806 N N . ASP A 1 95 ? 3.378 -5.364 -13.372 1.00 86.38 95 ASP A N 1
ATOM 807 C CA . ASP A 1 95 ? 2.959 -5.411 -14.776 1.00 86.38 95 ASP A CA 1
ATOM 808 C C . ASP A 1 95 ? 1.719 -4.543 -15.050 1.00 86.38 95 ASP A C 1
ATOM 810 O O . ASP A 1 95 ? 1.541 -4.032 -16.160 1.00 86.38 95 ASP A O 1
ATOM 814 N N . VAL A 1 96 ? 0.885 -4.295 -14.035 1.00 81.31 96 VAL A N 1
ATOM 815 C CA . VAL A 1 96 ? -0.263 -3.387 -14.133 1.00 81.31 96 VAL A CA 1
ATOM 816 C C . VAL A 1 96 ? 0.148 -1.984 -13.703 1.00 81.31 96 VAL A C 1
ATOM 818 O O . VAL A 1 96 ? 0.345 -1.721 -12.524 1.00 81.31 96 VAL A O 1
ATOM 821 N N . LYS A 1 97 ? 0.267 -1.044 -14.650 1.00 76.00 97 LYS A N 1
ATOM 822 C CA . LYS A 1 97 ? 0.570 0.364 -14.328 1.00 76.00 97 LYS A CA 1
ATOM 823 C C . LYS A 1 97 ? -0.476 0.929 -13.363 1.00 76.00 97 LYS A C 1
ATOM 825 O O . LYS A 1 97 ? -1.649 1.024 -13.731 1.00 76.00 97 LYS A O 1
ATOM 830 N N . LEU A 1 98 ? -0.036 1.370 -12.180 1.00 70.81 98 LEU A N 1
ATOM 831 C CA . LEU A 1 98 ? -0.914 2.109 -11.275 1.00 70.81 98 LEU A CA 1
ATOM 832 C C . LEU A 1 98 ? -1.433 3.346 -11.999 1.00 70.81 98 LEU A C 1
ATOM 834 O O . LEU A 1 98 ? -0.675 4.102 -12.612 1.00 70.81 98 LEU A O 1
ATOM 838 N N . THR A 1 99 ? -2.742 3.523 -11.937 1.00 68.12 99 THR A N 1
ATOM 839 C CA . THR A 1 99 ? -3.416 4.691 -12.494 1.00 68.12 99 THR A CA 1
ATOM 840 C C . THR A 1 99 ? -3.808 5.560 -11.314 1.00 68.12 99 THR A C 1
ATOM 842 O O . THR A 1 99 ? -4.480 5.076 -10.412 1.00 68.12 99 THR A O 1
ATOM 845 N N . LEU A 1 100 ? -3.351 6.809 -11.290 1.00 69.88 100 LEU A N 1
ATOM 846 C CA . LEU A 1 100 ? -3.843 7.810 -10.346 1.00 69.88 100 LEU A CA 1
ATOM 847 C C . LEU A 1 100 ? -4.845 8.693 -11.088 1.00 69.88 100 LEU A C 1
ATOM 849 O O . LEU A 1 100 ? -4.672 8.947 -12.281 1.00 69.88 100 LEU A O 1
ATOM 853 N N . ASN A 1 101 ? -5.882 9.155 -10.396 1.00 64.25 101 ASN A N 1
ATOM 854 C CA . ASN A 1 101 ? -6.828 10.129 -10.937 1.00 64.25 101 ASN A CA 1
ATOM 855 C C . ASN A 1 101 ? -6.278 11.559 -10.887 1.00 64.25 101 ASN A C 1
ATOM 857 O O . ASN A 1 101 ? -6.956 12.481 -11.346 1.00 64.25 101 ASN A O 1
ATOM 861 N N . SER A 1 102 ? -5.076 11.754 -10.337 1.00 53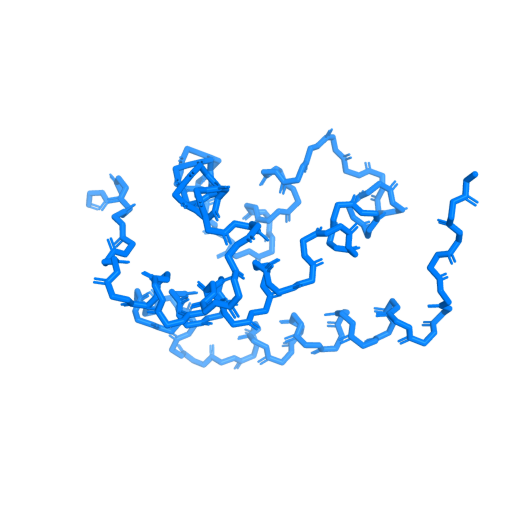.50 102 SER A N 1
ATOM 862 C CA . SER A 1 102 ? -4.452 13.065 -10.226 1.00 53.50 102 SER A CA 1
ATOM 863 C C . SER A 1 102 ? -4.236 13.662 -11.627 1.00 53.50 102 SER A C 1
ATOM 865 O O . SER A 1 102 ? -3.420 13.177 -12.415 1.00 53.50 102 SER A O 1
ATOM 867 N N . LYS A 1 103 ? -5.047 14.683 -11.924 1.00 42.41 103 LYS A N 1
ATOM 868 C CA . LYS A 1 103 ? -4.977 15.555 -13.103 1.00 42.41 103 LYS A CA 1
ATOM 869 C C . LYS A 1 103 ? -3.683 16.357 -13.146 1.00 42.41 103 LYS A C 1
ATOM 871 O O . LYS A 1 103 ? -3.244 16.815 -12.069 1.00 42.41 103 LYS A O 1
#

Sequence (103 aa):
MQYIKSYDFAHYTTRINHFLQRKDRQNIKVLQDFFCSFILYYWDGIVLLCKQEKKESIEHFLSEIFSLEMNDINLILSQLGQFKNSTNKRLECLDVKLTLNSK

Organism: Campylobacter coli (NCBI:txid195)